Protein AF-A0A087UKQ5-F1 (afdb_monomer_lite)

pLDDT: mean 82.96, std 19.29, range [38.31, 98.38]

Structure (mmCIF, N/CA/C/O backbone):
data_AF-A0A087UKQ5-F1
#
_entry.id   AF-A0A087UKQ5-F1
#
loop_
_atom_site.group_PDB
_atom_site.id
_atom_site.type_symbol
_atom_site.label_atom_id
_atom_site.label_alt_id
_atom_site.label_comp_id
_atom_site.label_asym_id
_atom_site.label_entity_id
_atom_site.label_seq_id
_atom_site.pdbx_PDB_ins_code
_atom_site.Cartn_x
_atom_site.Cartn_y
_atom_site.Cartn_z
_atom_site.occupancy
_atom_site.B_iso_or_equiv
_atom_site.auth_seq_id
_atom_site.auth_comp_id
_atom_site.auth_asym_id
_atom_site.auth_atom_id
_atom_site.pdbx_PDB_model_num
ATOM 1 N N . MET A 1 1 ? -14.674 6.047 13.056 1.00 90.31 1 MET A N 1
ATOM 2 C CA . MET A 1 1 ? -13.718 4.934 12.993 1.00 90.31 1 MET A CA 1
ATOM 3 C C . MET A 1 1 ? -13.545 4.366 11.608 1.00 90.31 1 MET A C 1
ATOM 5 O O . MET A 1 1 ? -14.512 4.184 10.873 1.00 90.31 1 MET A O 1
ATOM 9 N N . ILE A 1 2 ? -12.285 4.079 11.298 1.00 93.56 2 ILE A N 1
ATOM 10 C CA . ILE A 1 2 ? -11.837 3.358 10.115 1.00 93.56 2 ILE A CA 1
ATOM 11 C C . ILE A 1 2 ? -12.011 1.853 10.351 1.00 93.56 2 ILE A C 1
ATOM 13 O O . ILE A 1 2 ? -11.542 1.315 11.356 1.00 93.56 2 ILE A O 1
ATOM 17 N N . THR A 1 3 ? -12.624 1.168 9.389 1.00 94.75 3 THR A N 1
ATOM 18 C CA . THR A 1 3 ? -12.634 -0.295 9.288 1.00 94.75 3 THR A CA 1
ATOM 19 C C . THR A 1 3 ? -11.975 -0.698 7.978 1.00 94.75 3 THR A C 1
ATOM 21 O O . THR A 1 3 ? -12.492 -0.389 6.901 1.00 94.75 3 THR A O 1
ATOM 24 N N . LEU A 1 4 ? -10.822 -1.358 8.054 1.00 95.88 4 LEU A N 1
ATOM 25 C CA . LEU A 1 4 ? -10.081 -1.787 6.866 1.00 95.88 4 LEU A CA 1
ATOM 26 C C . LEU A 1 4 ? -10.851 -2.879 6.113 1.00 95.88 4 LEU A C 1
ATOM 28 O O . LEU A 1 4 ? -11.410 -3.793 6.714 1.00 95.88 4 LEU A O 1
ATOM 32 N N . VAL A 1 5 ? -10.878 -2.774 4.784 1.00 96.25 5 VAL A N 1
ATOM 33 C CA . VAL A 1 5 ? -11.507 -3.762 3.892 1.00 96.25 5 VAL A CA 1
ATOM 34 C C . VAL A 1 5 ? -10.445 -4.452 3.046 1.00 96.25 5 VAL A C 1
ATOM 36 O O . VAL A 1 5 ? -10.429 -5.677 2.964 1.00 96.25 5 VAL A O 1
ATOM 39 N N . ARG A 1 6 ? -9.534 -3.680 2.440 1.00 97.06 6 ARG A N 1
ATOM 40 C CA . ARG A 1 6 ? -8.378 -4.182 1.681 1.00 97.06 6 ARG A CA 1
ATOM 41 C C . ARG A 1 6 ? -7.202 -3.222 1.804 1.00 97.06 6 ARG A C 1
ATOM 43 O O . ARG A 1 6 ? -7.395 -2.022 1.984 1.00 97.06 6 ARG A O 1
ATOM 50 N N . ALA A 1 7 ? -5.992 -3.743 1.649 1.00 97.88 7 ALA A N 1
ATOM 51 C CA . ALA A 1 7 ? -4.803 -2.932 1.442 1.00 97.88 7 ALA A CA 1
ATOM 52 C C . ALA A 1 7 ? -3.784 -3.698 0.598 1.00 97.88 7 ALA A C 1
ATOM 54 O O . ALA A 1 7 ? -3.612 -4.902 0.794 1.00 97.88 7 ALA A O 1
ATOM 55 N N . ASN A 1 8 ? -3.098 -2.998 -0.300 1.00 98.12 8 ASN A N 1
ATOM 56 C CA . ASN A 1 8 ? -1.996 -3.539 -1.083 1.00 98.12 8 ASN A CA 1
ATOM 57 C C . ASN A 1 8 ? -0.902 -2.485 -1.273 1.00 98.12 8 ASN A C 1
ATOM 59 O O . ASN A 1 8 ? -1.134 -1.466 -1.915 1.00 98.12 8 ASN A O 1
ATOM 63 N N . TYR A 1 9 ? 0.290 -2.747 -0.745 1.00 97.69 9 TYR A N 1
ATOM 64 C CA . TYR A 1 9 ? 1.525 -2.090 -1.139 1.00 97.69 9 TYR A CA 1
ATOM 65 C C . TYR A 1 9 ? 2.137 -2.895 -2.282 1.00 97.69 9 TYR A C 1
ATOM 67 O O . TYR A 1 9 ? 2.674 -3.979 -2.068 1.00 97.69 9 TYR A O 1
ATOM 75 N N . GLY A 1 10 ? 2.003 -2.395 -3.503 1.00 97.00 10 GLY A N 1
ATOM 76 C CA . GLY A 1 10 ? 2.343 -3.145 -4.704 1.00 97.00 10 GLY A CA 1
ATOM 77 C C . GLY A 1 10 ? 1.963 -2.374 -5.959 1.00 97.00 10 GLY A C 1
ATOM 78 O O . GLY A 1 10 ? 2.098 -1.150 -6.003 1.00 97.00 10 GLY A O 1
ATOM 79 N N . ARG A 1 11 ? 1.488 -3.083 -6.984 1.00 96.38 11 ARG A N 1
ATOM 80 C CA . ARG A 1 11 ? 0.974 -2.481 -8.218 1.00 96.38 11 ARG A CA 1
ATOM 81 C C . ARG A 1 11 ? -0.001 -3.426 -8.911 1.00 96.38 11 ARG A C 1
ATOM 83 O O . ARG A 1 11 ? 0.367 -4.550 -9.243 1.00 96.38 11 ARG A O 1
ATOM 90 N N . PHE A 1 12 ? -1.204 -2.916 -9.177 1.00 96.62 12 PHE A N 1
ATOM 91 C CA . PHE A 1 12 ? -2.249 -3.583 -9.963 1.00 96.62 12 PHE A CA 1
ATOM 92 C C . PHE A 1 12 ? -2.620 -2.865 -11.261 1.00 96.62 12 PHE A C 1
ATOM 94 O O . PHE A 1 12 ? -3.306 -3.429 -12.105 1.00 96.62 12 PHE A O 1
ATOM 101 N N . SER A 1 13 ? -2.150 -1.633 -11.452 1.00 95.38 13 SER A N 1
ATOM 102 C CA . SER A 1 13 ? -2.388 -0.865 -12.668 1.00 95.38 13 SER A CA 1
ATOM 103 C C . SER A 1 13 ? -1.093 -0.269 -13.207 1.00 95.38 13 SER A C 1
ATOM 105 O O . SER A 1 13 ? -0.281 0.289 -12.459 1.00 95.38 13 SER A O 1
ATOM 107 N N . ILE A 1 14 ? -0.921 -0.356 -14.526 1.00 95.19 14 ILE A N 1
ATOM 108 C CA . ILE A 1 14 ? 0.190 0.277 -15.237 1.00 95.19 14 ILE A CA 1
ATOM 109 C C . ILE A 1 14 ? 0.032 1.800 -15.300 1.00 95.19 14 ILE A C 1
ATOM 111 O O . ILE A 1 14 ? 1.027 2.500 -15.416 1.00 95.19 14 ILE A O 1
ATOM 115 N N . SER A 1 15 ? -1.190 2.332 -15.194 1.00 94.25 15 SER A N 1
ATOM 116 C CA . SER A 1 15 ? -1.456 3.766 -15.377 1.00 94.25 15 SER A CA 1
ATOM 117 C C . SER A 1 15 ? -1.231 4.607 -14.117 1.00 94.25 15 SER A C 1
ATOM 119 O O . SER A 1 15 ? -0.971 5.803 -14.206 1.00 94.25 15 SER A O 1
ATOM 121 N N . ILE A 1 16 ? -1.311 4.004 -12.929 1.00 92.50 16 ILE A N 1
ATOM 122 C CA . ILE A 1 16 ? -1.230 4.735 -11.658 1.00 92.50 16 ILE A CA 1
ATOM 123 C C . ILE A 1 16 ? 0.216 5.155 -11.375 1.00 92.50 16 ILE A C 1
ATOM 125 O O . ILE A 1 16 ? 1.114 4.312 -11.322 1.00 92.50 16 ILE A O 1
ATOM 129 N N . CYS A 1 17 ? 0.436 6.453 -11.137 1.00 88.62 17 CYS A N 1
ATOM 130 C CA . CYS A 1 17 ? 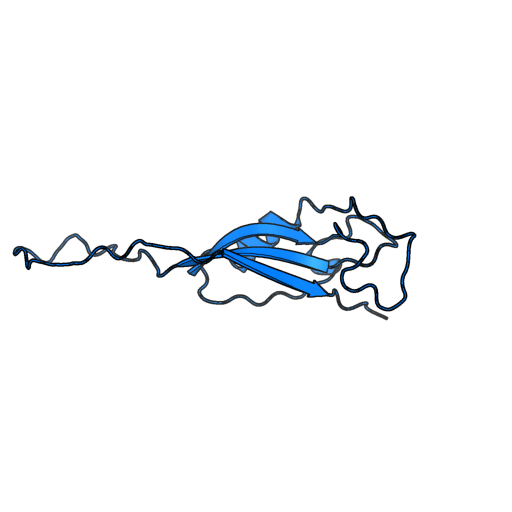1.759 7.031 -10.864 1.00 88.62 17 CYS A CA 1
ATOM 131 C C . CYS A 1 17 ? 2.816 6.620 -11.909 1.00 88.62 17 CYS A C 1
ATOM 133 O O . CYS A 1 17 ? 3.942 6.270 -11.547 1.00 88.62 17 CYS A O 1
ATOM 135 N N . ASN A 1 18 ? 2.437 6.595 -13.190 1.00 91.69 18 ASN A N 1
ATOM 136 C CA . ASN A 1 18 ? 3.305 6.215 -14.302 1.00 91.69 18 ASN A CA 1
ATOM 137 C C . ASN A 1 18 ? 3.503 7.379 -15.277 1.00 91.69 18 ASN A C 1
ATOM 139 O O . ASN A 1 18 ? 3.149 7.307 -16.451 1.00 91.69 18 ASN A O 1
ATOM 143 N N . ASP A 1 19 ? 4.079 8.459 -14.762 1.00 90.69 19 ASP A N 1
ATOM 144 C CA . ASP A 1 19 ? 4.223 9.730 -15.481 1.00 90.69 19 ASP A CA 1
ATOM 145 C C . ASP A 1 19 ? 5.101 9.609 -16.746 1.00 90.69 19 ASP A C 1
ATOM 147 O O . ASP A 1 19 ? 4.982 10.408 -17.668 1.00 90.69 19 ASP A O 1
ATOM 151 N N . HIS A 1 20 ? 5.960 8.585 -16.807 1.00 91.31 20 HIS A N 1
ATOM 152 C CA . HIS A 1 20 ? 6.882 8.329 -17.920 1.00 91.31 20 HIS A CA 1
ATOM 153 C C . HIS A 1 20 ? 6.427 7.208 -18.866 1.00 91.31 20 HIS A C 1
ATOM 155 O O . HIS A 1 20 ? 7.166 6.856 -19.780 1.00 91.31 20 HIS A O 1
ATOM 161 N N . GLY A 1 21 ? 5.245 6.619 -18.651 1.00 93.38 21 GLY A N 1
ATOM 162 C CA . GLY A 1 21 ? 4.720 5.573 -19.534 1.00 93.38 21 GLY A CA 1
ATOM 163 C C . GLY A 1 21 ? 5.547 4.282 -19.552 1.00 93.38 21 GLY A C 1
ATOM 164 O O . GLY A 1 21 ? 5.635 3.626 -20.585 1.00 93.38 21 GLY A O 1
ATOM 165 N N . ASN A 1 22 ? 6.150 3.898 -18.423 1.00 91.88 22 ASN A N 1
ATOM 166 C CA . ASN A 1 22 ? 6.877 2.633 -18.290 1.00 91.88 22 ASN A CA 1
ATOM 167 C C . ASN A 1 22 ? 5.938 1.453 -18.565 1.00 91.88 22 ASN A C 1
ATOM 169 O O . ASN A 1 22 ? 4.851 1.397 -17.988 1.00 91.88 22 ASN A O 1
ATOM 173 N N . LEU A 1 23 ? 6.372 0.500 -19.391 1.00 93.31 23 LEU A N 1
ATOM 174 C CA . LEU A 1 23 ? 5.590 -0.694 -19.741 1.00 93.31 23 LEU A CA 1
ATOM 175 C C . LEU A 1 23 ? 6.103 -1.973 -19.061 1.00 93.31 23 LEU A C 1
ATOM 177 O O . LEU A 1 23 ? 5.367 -2.949 -18.968 1.00 93.31 23 LEU A O 1
ATOM 181 N N . ASP A 1 24 ? 7.321 -1.944 -18.516 1.00 92.06 24 ASP A N 1
ATOM 182 C CA . ASP A 1 24 ? 7.993 -3.125 -17.949 1.00 92.06 24 ASP A CA 1
ATOM 183 C C . ASP A 1 24 ? 7.637 -3.396 -16.475 1.00 92.06 24 ASP A C 1
ATOM 185 O O . ASP A 1 24 ? 8.122 -4.343 -15.852 1.00 92.06 24 ASP A O 1
ATOM 189 N N . TRP A 1 25 ? 6.801 -2.551 -15.868 1.00 93.75 25 TRP A N 1
ATOM 190 C CA . TRP A 1 25 ? 6.403 -2.703 -14.471 1.00 93.75 25 TRP A CA 1
ATOM 191 C C . TRP A 1 25 ? 5.398 -3.834 -14.279 1.00 93.75 25 TRP A C 1
ATOM 193 O O . TRP A 1 25 ? 4.388 -3.933 -14.975 1.00 93.75 25 TRP A O 1
ATOM 203 N N . ARG A 1 26 ? 5.621 -4.647 -13.242 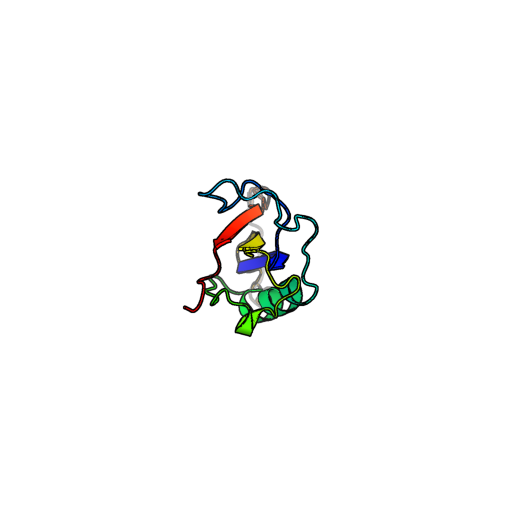1.00 93.94 26 ARG A N 1
ATOM 204 C CA . ARG A 1 26 ? 4.712 -5.743 -12.898 1.00 93.94 26 ARG A CA 1
ATOM 205 C C . ARG A 1 26 ? 3.399 -5.197 -12.337 1.00 93.94 26 ARG A C 1
ATOM 207 O O . ARG A 1 26 ? 3.394 -4.501 -11.325 1.00 93.94 26 ARG A O 1
ATOM 214 N N . VAL A 1 27 ? 2.281 -5.562 -12.965 1.00 96.19 27 VAL A N 1
ATOM 215 C CA . VAL A 1 27 ? 0.912 -5.217 -12.521 1.00 96.19 27 VAL A CA 1
ATOM 216 C C . VAL A 1 27 ? 0.211 -6.348 -11.769 1.00 96.19 27 VAL A C 1
ATOM 218 O O . VAL A 1 27 ? -0.949 -6.244 -11.402 1.00 96.19 27 VAL A O 1
ATOM 221 N N . ASN A 1 28 ? 0.908 -7.447 -11.517 1.00 96.62 28 ASN A N 1
ATOM 222 C CA . ASN A 1 28 ? 0.485 -8.524 -10.629 1.00 96.62 28 ASN A CA 1
ATOM 223 C C . ASN A 1 28 ? 1.318 -8.507 -9.338 1.00 96.62 28 ASN A C 1
ATOM 225 O O . ASN A 1 28 ? 1.687 -9.553 -8.808 1.00 96.62 2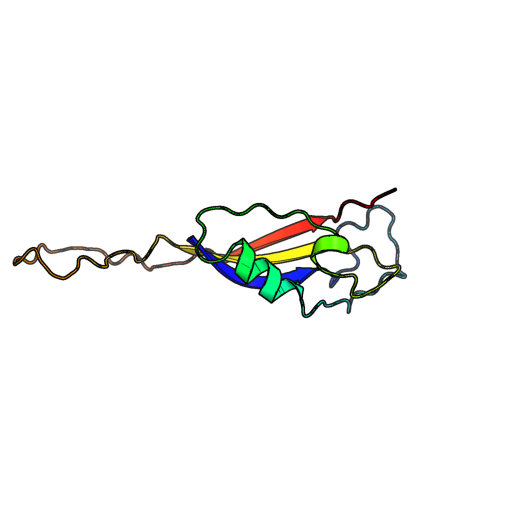8 ASN A O 1
ATOM 229 N N . CYS A 1 29 ? 1.657 -7.310 -8.854 1.00 96.94 29 CYS A N 1
ATOM 230 C CA . CYS A 1 29 ? 2.490 -7.133 -7.677 1.00 96.94 29 CYS A CA 1
ATOM 231 C C . CYS A 1 29 ? 1.624 -6.927 -6.429 1.00 96.94 29 CYS A C 1
ATOM 233 O O . CYS A 1 29 ? 1.017 -5.867 -6.236 1.00 96.94 29 CYS A O 1
ATOM 235 N N . MET A 1 30 ? 1.591 -7.950 -5.577 1.00 97.38 30 MET A N 1
ATOM 236 C CA . MET A 1 30 ? 0.794 -7.984 -4.355 1.00 97.38 30 MET A CA 1
ATOM 237 C C . MET A 1 30 ? 1.669 -8.294 -3.141 1.00 97.38 30 MET A C 1
ATOM 239 O O . MET A 1 30 ? 2.531 -9.168 -3.212 1.00 97.38 30 MET A O 1
ATOM 243 N N . SER A 1 31 ? 1.436 -7.595 -2.028 1.00 97.38 31 SER A N 1
ATOM 244 C CA . SER A 1 31 ? 2.088 -7.882 -0.746 1.00 97.38 31 SER A CA 1
ATOM 245 C C . SER A 1 31 ? 1.083 -8.374 0.290 1.00 97.38 31 SER A C 1
ATOM 247 O O . SER A 1 31 ? 0.177 -7.638 0.695 1.00 97.38 31 SER A O 1
ATOM 249 N N . HIS A 1 32 ? 1.322 -9.583 0.804 1.00 96.56 32 HIS A N 1
ATOM 250 C CA . HIS A 1 32 ? 0.562 -10.181 1.905 1.00 96.56 32 HIS A CA 1
ATOM 251 C C . HIS A 1 32 ? 0.737 -9.442 3.244 1.00 96.56 32 HIS A C 1
ATOM 253 O O . HIS A 1 32 ? -0.083 -9.607 4.145 1.00 96.56 32 HIS A O 1
ATOM 259 N N . HIS A 1 33 ? 1.763 -8.595 3.378 1.00 97.25 33 HIS A N 1
ATOM 260 C CA . HIS A 1 33 ? 2.012 -7.812 4.593 1.00 97.25 33 HIS A CA 1
ATOM 261 C C . HIS A 1 33 ? 1.184 -6.521 4.656 1.00 97.25 33 HIS A C 1
ATOM 263 O O . HIS A 1 33 ? 1.000 -5.950 5.728 1.00 97.25 33 HIS A O 1
ATOM 269 N N . SER A 1 34 ? 0.648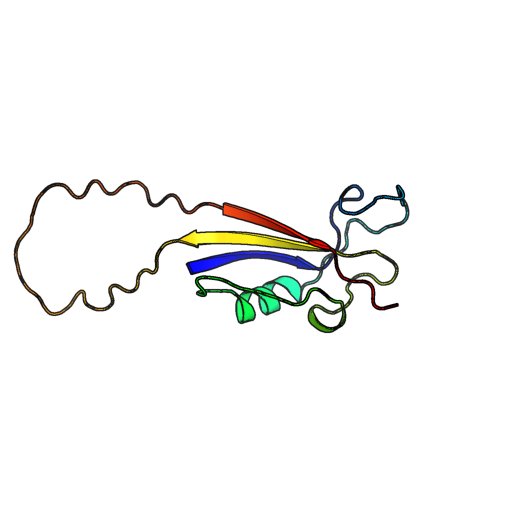 -6.065 3.524 1.00 98.06 34 SER A N 1
ATOM 270 C CA . SER A 1 34 ? -0.034 -4.769 3.415 1.00 98.06 34 SER A CA 1
ATOM 271 C C . SER A 1 34 ? -1.243 -4.649 4.336 1.00 98.06 34 SER A C 1
ATOM 273 O O . SER A 1 34 ? -1.362 -3.684 5.089 1.00 98.06 34 SER A O 1
ATOM 275 N N . PHE A 1 35 ? -2.138 -5.639 4.279 1.00 98.38 35 PHE A N 1
ATOM 276 C CA . PHE A 1 35 ? -3.346 -5.663 5.095 1.00 98.38 35 PHE A CA 1
ATOM 277 C C . PHE A 1 35 ? -3.047 -5.738 6.597 1.00 98.38 35 PHE A C 1
ATOM 279 O O . PHE A 1 35 ? -3.530 -4.854 7.299 1.00 98.38 35 PHE A O 1
ATOM 286 N N . PRO A 1 36 ? -2.244 -6.692 7.115 1.00 98.38 36 PRO A N 1
ATOM 287 C CA . PRO A 1 36 ? -1.979 -6.757 8.552 1.00 98.38 36 PRO A CA 1
ATOM 288 C C . PRO A 1 36 ? -1.302 -5.489 9.091 1.00 98.38 36 PRO A C 1
ATOM 290 O O . PRO A 1 36 ? -1.709 -5.002 10.142 1.00 98.38 36 PRO A O 1
ATOM 293 N N . ILE A 1 37 ? -0.367 -4.884 8.348 1.00 98.00 37 ILE A N 1
ATOM 294 C CA . ILE A 1 37 ? 0.276 -3.623 8.760 1.00 98.00 37 ILE A CA 1
ATOM 295 C C . ILE A 1 37 ? -0.744 -2.477 8.832 1.00 98.00 37 ILE A C 1
ATOM 297 O O . ILE A 1 37 ? -0.763 -1.712 9.796 1.00 98.00 37 ILE A O 1
ATOM 301 N N . MET A 1 38 ? -1.610 -2.339 7.823 1.00 97.81 38 MET A N 1
ATOM 302 C CA . MET A 1 38 ? -2.642 -1.295 7.825 1.00 97.81 38 MET A CA 1
ATOM 303 C C . MET A 1 38 ? -3.712 -1.534 8.890 1.00 97.81 38 MET A C 1
ATOM 305 O O . MET A 1 38 ? -4.194 -0.580 9.502 1.00 97.81 38 MET A O 1
ATOM 309 N N . GLN A 1 39 ? -4.067 -2.794 9.125 1.00 97.56 39 GLN A N 1
ATOM 310 C CA . GLN A 1 39 ? -5.003 -3.200 10.162 1.00 97.56 39 GLN A CA 1
ATOM 311 C C . GLN A 1 39 ? -4.482 -2.781 11.540 1.00 97.56 39 GLN A C 1
ATOM 313 O O . GLN A 1 39 ? -5.195 -2.104 12.277 1.00 97.56 39 GLN A O 1
ATOM 318 N N . GLU A 1 40 ? -3.233 -3.122 11.858 1.00 97.56 40 GLU A N 1
ATOM 319 C CA . GLU A 1 40 ? -2.582 -2.766 13.122 1.00 97.56 40 GLU A CA 1
ATOM 320 C C . GLU A 1 40 ? -2.497 -1.244 13.314 1.00 97.56 40 GLU A C 1
ATOM 322 O O . GLU A 1 40 ? -2.795 -0.717 14.387 1.00 97.56 40 GLU A O 1
ATOM 327 N N . ARG A 1 41 ? -2.124 -0.511 12.258 1.00 96.62 41 ARG A N 1
ATOM 328 C CA . ARG A 1 41 ? -1.865 0.931 12.358 1.00 96.62 41 ARG A CA 1
ATOM 329 C C . ARG A 1 41 ? -3.119 1.791 12.346 1.00 96.62 41 ARG A C 1
ATOM 331 O O . ARG A 1 41 ? -3.107 2.844 12.978 1.00 96.62 41 ARG A O 1
ATOM 338 N N . CYS A 1 42 ? -4.169 1.390 11.632 1.00 96.44 42 CYS A N 1
ATOM 339 C CA . CYS A 1 42 ? -5.281 2.287 11.306 1.00 96.44 42 CYS A CA 1
ATOM 340 C C . CYS A 1 42 ? -6.661 1.804 11.754 1.00 96.44 42 CYS A C 1
ATOM 342 O O . CYS A 1 42 ? -7.571 2.628 11.866 1.00 96.44 42 CYS A O 1
ATOM 344 N N . ASN A 1 43 ? -6.861 0.504 11.977 1.00 94.56 43 ASN A N 1
ATOM 345 C CA . ASN A 1 43 ? -8.195 -0.001 12.284 1.00 94.56 43 ASN A CA 1
ATOM 346 C C . ASN A 1 43 ? -8.698 0.535 13.633 1.00 94.56 43 ASN A C 1
ATOM 348 O O . ASN A 1 43 ? -7.928 0.666 14.583 1.00 94.56 43 ASN A O 1
ATOM 352 N N . MET A 1 44 ? -9.994 0.848 13.707 1.00 92.44 44 MET A N 1
ATOM 353 C CA . MET A 1 44 ? -10.643 1.461 14.879 1.00 92.44 44 MET A CA 1
ATOM 354 C C . MET A 1 44 ? -10.033 2.802 15.308 1.00 92.44 44 MET A C 1
ATOM 356 O O . MET A 1 44 ? -10.215 3.233 16.443 1.00 92.44 44 MET A O 1
ATOM 360 N N . LYS A 1 45 ? -9.324 3.493 14.410 1.00 93.25 45 LYS A N 1
ATOM 361 C CA . LYS A 1 45 ? -8.896 4.875 14.637 1.00 93.25 45 LYS A CA 1
ATOM 362 C C . LYS A 1 45 ? -9.799 5.840 13.867 1.00 93.25 45 LYS A C 1
ATOM 364 O O . LYS A 1 45 ? -10.305 5.488 12.798 1.00 93.25 45 LYS A O 1
ATOM 369 N N . PRO A 1 46 ? -10.033 7.060 14.378 1.00 91.25 46 PRO A N 1
ATOM 370 C CA . PRO A 1 46 ? -10.824 8.066 13.670 1.00 91.25 46 PRO A CA 1
ATOM 371 C C . PRO A 1 46 ? -10.049 8.681 12.495 1.00 91.25 46 PRO A C 1
ATOM 373 O O . PRO A 1 46 ? -10.652 9.129 11.527 1.00 91.25 46 PRO A O 1
ATOM 376 N N . ASN A 1 47 ? -8.718 8.673 12.572 1.00 92.81 47 ASN A N 1
ATOM 377 C CA . ASN A 1 47 ? -7.787 9.077 11.526 1.00 92.81 47 ASN A CA 1
ATOM 378 C C . ASN A 1 47 ? -6.533 8.190 11.594 1.00 92.81 47 ASN A C 1
ATOM 380 O O . ASN A 1 47 ? -6.252 7.588 12.631 1.00 92.81 47 ASN A O 1
ATOM 384 N N . CYS A 1 48 ? -5.793 8.093 10.490 1.00 94.38 48 CYS A N 1
ATOM 385 C CA . CYS A 1 48 ? -4.541 7.350 10.437 1.00 94.38 48 CYS A CA 1
ATOM 386 C C . CYS A 1 48 ? -3.572 7.995 9.447 1.00 94.38 48 CYS A C 1
ATOM 388 O O . CYS A 1 48 ? -3.981 8.422 8.369 1.00 94.38 48 CYS A O 1
ATOM 390 N N . SER A 1 49 ? -2.289 8.020 9.802 1.00 94.25 49 SER A N 1
ATOM 391 C CA . SER A 1 49 ? -1.198 8.413 8.915 1.00 94.25 49 SER A CA 1
ATOM 392 C C . SER A 1 49 ? -0.122 7.336 8.951 1.00 94.25 49 SER A C 1
ATOM 394 O O . SER A 1 49 ? 0.222 6.831 10.021 1.00 94.25 49 SER A O 1
ATOM 396 N N . VAL A 1 50 ? 0.388 6.957 7.782 1.00 93.06 50 VAL A N 1
ATOM 397 C CA . VAL A 1 50 ? 1.404 5.913 7.633 1.00 93.06 50 VAL A CA 1
ATOM 398 C C . VAL A 1 50 ? 2.479 6.368 6.657 1.00 93.06 50 VAL A C 1
ATOM 400 O O . VAL A 1 50 ? 2.182 6.946 5.615 1.00 93.06 50 VAL A O 1
ATOM 403 N N . ASN A 1 51 ? 3.738 6.077 6.979 1.00 93.31 51 ASN A N 1
ATOM 404 C CA . ASN A 1 51 ? 4.830 6.248 6.030 1.00 93.31 51 ASN A CA 1
ATOM 405 C C . ASN A 1 51 ? 4.795 5.118 4.987 1.00 93.31 51 ASN A C 1
ATOM 407 O O . ASN A 1 51 ? 4.794 3.943 5.357 1.00 93.31 51 ASN A O 1
ATOM 411 N N . VAL A 1 52 ? 4.777 5.463 3.698 1.00 93.81 52 VAL A N 1
ATOM 412 C CA . VAL A 1 52 ? 4.667 4.494 2.597 1.00 93.81 52 VAL A CA 1
ATOM 413 C C . VAL A 1 52 ? 6.036 4.244 1.975 1.00 93.81 52 VAL A C 1
ATOM 415 O O . VAL A 1 52 ? 6.499 4.998 1.120 1.00 93.81 52 VAL A O 1
ATOM 418 N N . SER A 1 53 ? 6.681 3.157 2.398 1.00 94.00 53 SER A N 1
ATOM 419 C CA . SER A 1 53 ? 8.001 2.745 1.912 1.00 94.00 53 SER A CA 1
ATOM 420 C C . SER A 1 53 ? 8.200 1.229 1.987 1.00 94.00 53 SER A C 1
ATOM 422 O O . SER A 1 53 ? 7.540 0.545 2.776 1.00 94.00 53 SER A O 1
ATOM 424 N N . SER A 1 54 ? 9.172 0.711 1.226 1.00 94.56 54 SER A N 1
ATOM 425 C CA . SER A 1 54 ? 9.588 -0.698 1.306 1.00 94.56 54 SER A CA 1
ATOM 426 C C . SER A 1 54 ? 10.129 -1.074 2.689 1.00 94.56 54 SER A C 1
ATOM 428 O O . SER A 1 54 ? 10.020 -2.228 3.080 1.00 94.56 54 SER A O 1
ATOM 430 N N . ALA A 1 55 ? 10.654 -0.117 3.463 1.00 94.00 55 ALA A N 1
ATOM 431 C CA . ALA A 1 55 ? 11.075 -0.361 4.845 1.00 94.00 55 ALA A CA 1
ATOM 432 C C . ALA A 1 55 ? 9.889 -0.651 5.780 1.00 94.00 55 ALA A C 1
ATOM 434 O O . ALA A 1 55 ? 10.040 -1.350 6.774 1.00 94.00 55 ALA A O 1
ATOM 435 N N . THR A 1 56 ? 8.705 -0.114 5.467 1.00 94.44 56 THR A N 1
ATOM 436 C CA . THR A 1 56 ? 7.490 -0.351 6.256 1.00 94.44 56 THR A CA 1
ATOM 437 C C . THR A 1 56 ? 6.750 -1.599 5.793 1.00 94.44 56 THR A C 1
ATOM 439 O O . THR A 1 56 ? 6.345 -2.406 6.619 1.00 94.44 56 THR A O 1
ATOM 442 N N . PHE A 1 57 ? 6.536 -1.737 4.483 1.00 95.62 57 PHE A N 1
ATOM 443 C CA . PHE A 1 57 ? 5.615 -2.728 3.916 1.00 95.62 57 PHE A CA 1
ATOM 444 C C . PHE A 1 57 ? 6.302 -3.954 3.300 1.00 95.62 57 PHE A C 1
ATOM 446 O O . PHE A 1 57 ? 5.606 -4.868 2.847 1.00 95.62 57 PHE A O 1
ATOM 453 N N . HIS A 1 58 ? 7.641 -3.978 3.313 1.00 94.56 58 HIS A N 1
ATOM 454 C CA . HIS A 1 58 ? 8.502 -4.893 2.558 1.00 94.56 58 HIS A CA 1
ATOM 455 C C . HIS A 1 58 ? 8.345 -4.726 1.039 1.00 94.56 58 HIS A C 1
ATOM 457 O O . HIS A 1 58 ? 7.340 -4.205 0.557 1.00 94.56 58 HIS A O 1
ATOM 463 N N . ASP A 1 59 ? 9.358 -5.119 0.262 1.00 94.88 59 ASP A N 1
ATOM 464 C CA . ASP A 1 59 ? 9.295 -5.028 -1.201 1.00 94.88 59 ASP A CA 1
ATOM 465 C C . ASP A 1 59 ? 8.792 -6.348 -1.822 1.00 94.88 59 ASP A C 1
ATOM 467 O O . ASP A 1 59 ? 9.562 -7.304 -1.904 1.00 94.88 59 ASP A O 1
ATOM 471 N N . PRO A 1 60 ? 7.527 -6.433 -2.280 1.00 95.94 60 PRO A N 1
ATOM 472 C CA . PRO A 1 60 ? 7.007 -7.623 -2.962 1.00 95.94 60 PRO A CA 1
ATOM 473 C C . PRO A 1 60 ? 7.482 -7.776 -4.415 1.00 95.94 60 PRO A C 1
ATOM 475 O O . PRO A 1 60 ? 7.334 -8.849 -4.998 1.00 95.94 60 PRO A O 1
ATOM 478 N N . CYS A 1 61 ? 7.988 -6.711 -5.043 1.00 95.38 61 CYS A N 1
ATOM 479 C CA . CYS A 1 61 ? 8.379 -6.718 -6.451 1.00 95.38 61 CYS A CA 1
ATOM 480 C C . CYS A 1 61 ? 9.516 -5.712 -6.719 1.00 95.38 61 CYS A C 1
ATOM 482 O O . CYS A 1 61 ? 9.276 -4.587 -7.181 1.00 95.38 61 CYS A O 1
ATOM 484 N N . PRO A 1 62 ? 10.777 -6.116 -6.477 1.00 93.25 62 PRO A N 1
ATOM 485 C CA . PRO A 1 62 ? 11.940 -5.289 -6.778 1.00 93.25 62 PRO A CA 1
ATOM 486 C C . PRO A 1 62 ? 11.965 -4.843 -8.247 1.00 93.25 62 PRO A C 1
ATOM 488 O O . PRO A 1 62 ? 11.599 -5.601 -9.153 1.00 93.25 62 PRO A O 1
ATOM 491 N N . GLY A 1 63 ? 12.370 -3.591 -8.476 1.00 90.88 63 GLY A N 1
ATOM 492 C CA . GLY A 1 63 ? 12.414 -2.967 -9.806 1.00 90.88 63 GLY A CA 1
ATOM 493 C C . GLY A 1 63 ? 11.068 -2.451 -10.331 1.00 90.88 63 GLY A C 1
ATOM 494 O O . GLY A 1 63 ? 11.026 -1.801 -11.369 1.00 90.88 63 GLY A O 1
ATOM 495 N N . THR A 1 64 ? 9.959 -2.692 -9.624 1.00 93.12 64 THR A N 1
ATOM 496 C CA . THR A 1 64 ? 8.655 -2.087 -9.934 1.00 93.12 64 THR A CA 1
ATOM 497 C C . THR A 1 64 ? 8.354 -0.958 -8.951 1.00 93.12 64 THR A C 1
ATOM 499 O O . THR A 1 64 ? 8.457 -1.137 -7.732 1.00 93.12 64 THR A O 1
ATOM 502 N N . LEU A 1 65 ? 7.966 0.215 -9.467 1.00 93.50 65 LEU A N 1
ATOM 503 C CA . LEU A 1 65 ? 7.493 1.317 -8.626 1.00 93.50 65 LEU A CA 1
ATOM 504 C C . LEU A 1 65 ? 6.170 0.912 -7.973 1.00 93.50 65 LEU A C 1
ATOM 506 O O . LEU A 1 65 ? 5.250 0.499 -8.673 1.00 93.50 65 LEU A O 1
ATOM 510 N N . LYS A 1 66 ? 6.048 1.064 -6.658 1.00 94.94 66 LYS A N 1
ATOM 511 C CA . LYS A 1 66 ? 4.882 0.609 -5.893 1.00 94.94 66 LYS A CA 1
ATOM 512 C C . LYS A 1 66 ? 4.029 1.784 -5.428 1.00 94.94 66 LYS A C 1
ATOM 514 O O . LYS A 1 66 ? 4.501 2.915 -5.305 1.00 94.94 66 LYS A O 1
ATOM 519 N N . TYR A 1 67 ? 2.774 1.501 -5.135 1.00 96.19 67 TYR A N 1
ATOM 520 C CA . TYR A 1 67 ? 1.879 2.396 -4.420 1.00 96.19 67 TYR A CA 1
ATOM 521 C C . TYR A 1 67 ? 1.121 1.601 -3.361 1.00 96.19 67 TYR A C 1
ATOM 523 O O . TYR A 1 67 ? 0.930 0.391 -3.491 1.00 96.19 67 TYR A O 1
ATOM 531 N N . LEU A 1 68 ? 0.714 2.282 -2.295 1.00 97.19 68 LEU A N 1
ATOM 532 C CA . LEU A 1 68 ? -0.207 1.720 -1.318 1.00 97.19 68 LEU A CA 1
ATOM 533 C C . LEU A 1 68 ? -1.629 2.074 -1.747 1.00 97.19 68 LEU A C 1
ATOM 535 O O . LEU A 1 68 ? -1.988 3.247 -1.753 1.00 97.19 68 LEU A O 1
ATOM 539 N N . GLU A 1 69 ? -2.425 1.071 -2.096 1.00 97.19 69 GLU A N 1
ATOM 540 C CA . GLU A 1 69 ? -3.867 1.191 -2.310 1.00 97.19 69 GLU A CA 1
ATOM 541 C C . GLU A 1 69 ? -4.598 0.641 -1.089 1.00 97.19 69 GLU A C 1
ATOM 543 O O . GLU A 1 69 ? -4.354 -0.493 -0.675 1.00 97.19 69 GLU A O 1
ATOM 548 N N . VAL A 1 70 ? -5.482 1.439 -0.496 1.00 97.12 70 VAL A N 1
ATOM 549 C CA . VAL A 1 70 ? -6.242 1.071 0.704 1.00 97.12 70 VAL A CA 1
ATOM 550 C C . VAL A 1 70 ? -7.713 1.273 0.430 1.00 97.12 70 VAL A C 1
ATOM 552 O O . VAL A 1 70 ? -8.112 2.341 -0.022 1.00 97.12 70 VAL A O 1
ATOM 555 N N . GLN A 1 71 ? -8.517 0.273 0.764 1.00 97.44 71 GLN A N 1
ATOM 556 C CA . GLN A 1 71 ? -9.963 0.365 0.778 1.00 97.44 71 GLN A CA 1
ATOM 557 C C . GLN A 1 71 ? -10.454 0.204 2.213 1.00 97.44 71 GLN A C 1
ATOM 559 O O . GLN A 1 71 ? -10.142 -0.786 2.880 1.00 97.44 71 GLN A O 1
ATOM 564 N N . TYR A 1 72 ? -11.229 1.168 2.693 1.00 95.88 72 TYR A N 1
ATOM 565 C CA . TYR A 1 72 ? -11.737 1.176 4.058 1.00 95.88 72 TYR A CA 1
ATOM 566 C C . TYR A 1 72 ? -13.136 1.770 4.135 1.00 95.88 72 TYR A C 1
ATOM 568 O O . TYR A 1 72 ? -13.616 2.454 3.232 1.00 95.88 72 TYR A O 1
ATOM 576 N N . LYS A 1 73 ? -13.792 1.479 5.245 1.00 94.00 73 LYS A N 1
ATOM 577 C CA . LYS A 1 73 ? -15.109 1.964 5.623 1.00 94.00 73 LYS A CA 1
ATOM 578 C C . LYS A 1 73 ? -14.972 3.002 6.736 1.00 94.00 73 LYS A C 1
ATOM 580 O O . LYS A 1 73 ? -14.162 2.814 7.642 1.00 94.00 73 LYS A O 1
ATOM 585 N N . CYS A 1 74 ? -15.785 4.054 6.689 1.00 90.12 74 CYS A N 1
ATOM 586 C CA . CYS A 1 74 ? -15.914 5.039 7.767 1.00 90.12 74 CYS A CA 1
ATOM 587 C C . CYS A 1 74 ? -17.274 4.918 8.453 1.00 90.12 74 CYS A C 1
ATOM 589 O O . CYS A 1 74 ? -18.296 5.116 7.798 1.00 90.12 74 CYS A O 1
ATOM 591 N N . GLY A 1 75 ? -17.283 4.650 9.759 1.00 84.75 75 GLY A N 1
ATOM 592 C CA . GLY A 1 75 ? -18.489 4.664 10.597 1.00 84.75 75 GLY A CA 1
ATOM 593 C C . GLY A 1 75 ? -18.306 5.497 11.866 1.00 84.75 75 GLY A C 1
ATOM 594 O O . GLY A 1 75 ? -17.184 5.868 12.206 1.00 84.75 75 GLY A O 1
ATOM 595 N N . THR A 1 76 ? -19.386 5.801 12.576 1.00 75.50 76 THR A N 1
ATOM 596 C CA . THR A 1 76 ? -19.328 6.315 13.954 1.00 75.50 76 THR A CA 1
ATOM 597 C C . THR A 1 76 ? -19.040 5.155 14.910 1.00 75.50 76 THR A C 1
ATOM 599 O O . THR A 1 76 ? -19.424 4.022 14.620 1.00 75.50 76 THR A O 1
ATOM 602 N N . ASP A 1 77 ? -18.325 5.397 16.011 1.00 64.75 77 ASP A N 1
ATOM 603 C CA . ASP A 1 77 ? -18.108 4.362 17.027 1.00 64.75 77 ASP A CA 1
ATOM 604 C C . ASP A 1 77 ? -19.431 3.791 17.525 1.00 64.75 77 ASP A C 1
ATOM 606 O O . ASP A 1 77 ? -20.328 4.533 17.915 1.00 64.75 77 ASP A O 1
ATOM 610 N N . GLN A 1 78 ? -19.518 2.464 17.577 1.00 58.94 78 GLN A N 1
ATOM 611 C CA . GLN A 1 78 ? -20.529 1.751 18.356 1.00 58.94 78 GLN A CA 1
ATOM 612 C C . GLN A 1 78 ? -20.052 1.616 19.813 1.00 58.94 78 GLN A C 1
ATOM 614 O O . GLN A 1 78 ? -20.133 0.546 20.408 1.00 58.94 78 GLN A O 1
ATOM 619 N N . SER A 1 79 ? -19.506 2.678 20.410 1.00 52.44 79 SER A N 1
ATOM 620 C CA . SER A 1 79 ? -19.306 2.731 21.859 1.00 52.44 79 SER A CA 1
ATOM 621 C C . SER A 1 79 ? -20.591 3.231 22.510 1.00 52.44 79 SER A C 1
ATOM 623 O O . SER A 1 79 ? -20.658 4.337 23.034 1.00 52.44 79 SER A O 1
ATOM 625 N N . THR A 1 80 ? -21.622 2.391 22.463 1.00 47.44 80 THR A N 1
ATOM 626 C CA . THR A 1 80 ? -22.709 2.400 23.446 1.00 47.44 80 THR A CA 1
ATOM 627 C C . THR A 1 80 ? -22.589 1.156 24.320 1.00 47.44 80 THR A C 1
ATOM 629 O O . THR A 1 80 ? -23.523 0.370 24.450 1.00 47.44 80 THR A O 1
ATOM 632 N N . SER A 1 81 ? -21.426 0.958 24.941 1.00 51.50 81 SER A N 1
ATOM 633 C CA . SER A 1 81 ? -21.330 0.159 26.164 1.00 51.50 81 SER A CA 1
ATOM 634 C C . SER A 1 81 ? -21.662 1.055 27.359 1.00 51.50 81 SER A C 1
ATOM 636 O O . SER A 1 81 ? -20.809 1.318 28.190 1.00 51.50 81 SER A O 1
ATOM 638 N N . ASP A 1 82 ? -22.888 1.570 27.369 1.00 51.00 82 ASP A N 1
ATOM 639 C CA . ASP A 1 82 ? -23.600 2.069 28.554 1.00 51.00 82 ASP A CA 1
ATOM 640 C C . ASP A 1 82 ? -25.116 1.855 28.351 1.00 51.00 82 ASP A C 1
ATOM 642 O O . ASP A 1 82 ? -25.964 2.620 28.800 1.00 51.00 82 ASP A O 1
ATOM 646 N N . PHE A 1 83 ? -25.491 0.764 27.665 1.00 58.12 83 PHE A N 1
ATOM 647 C CA . PHE A 1 83 ? -26.896 0.346 27.531 1.00 58.12 83 PHE A CA 1
ATOM 648 C C . PHE A 1 83 ? -27.447 -0.385 28.761 1.00 58.12 83 PHE A C 1
ATOM 650 O O . PHE A 1 83 ? -28.562 -0.901 28.757 1.00 58.12 83 PHE A O 1
ATOM 657 N N . SER A 1 84 ? -26.694 -0.390 29.850 1.00 54.88 84 SER A N 1
ATOM 658 C CA . SER A 1 84 ? -27.158 -0.837 31.149 1.00 54.88 84 SER A CA 1
ATOM 659 C C . SER A 1 84 ? -26.798 0.243 32.152 1.00 54.88 84 SER A C 1
ATOM 661 O O . SER A 1 84 ? -25.700 0.191 32.688 1.00 54.88 84 SER A O 1
ATOM 663 N N . LEU A 1 85 ? -27.692 1.222 32.365 1.00 57.16 85 LEU A N 1
ATOM 664 C CA . LEU A 1 85 ? -28.107 1.658 33.715 1.00 57.16 85 LEU A CA 1
ATOM 665 C C . LEU A 1 85 ? -29.023 2.898 33.804 1.00 57.16 85 LEU A C 1
ATOM 667 O O . LEU A 1 85 ? -29.329 3.296 34.923 1.00 57.16 85 LEU A O 1
ATOM 671 N N . LEU A 1 86 ? -29.590 3.457 32.725 1.00 48.75 86 LEU A N 1
ATOM 672 C CA . LEU A 1 86 ? -30.687 4.442 32.860 1.00 48.75 86 LEU A CA 1
ATOM 673 C C . LEU A 1 86 ? -31.926 4.084 32.020 1.00 48.75 86 LEU A C 1
ATOM 675 O O . LEU A 1 86 ? -32.180 4.609 30.947 1.00 48.75 86 LEU A O 1
ATOM 679 N N . LYS A 1 87 ? -32.676 3.123 32.569 1.00 45.91 87 LYS A N 1
ATOM 680 C CA . LYS A 1 87 ? -34.133 3.135 32.801 1.00 45.91 87 LYS A CA 1
ATOM 681 C C . LYS A 1 87 ? -35.055 3.898 31.821 1.00 45.91 87 LYS A C 1
ATOM 683 O O . LYS A 1 87 ? -35.089 5.119 31.780 1.00 45.91 87 LYS A O 1
ATOM 688 N N . SER A 1 88 ? -35.977 3.116 31.251 1.00 52.25 88 SER A N 1
ATOM 689 C CA . SER A 1 88 ? -37.423 3.390 31.139 1.00 52.25 88 SER A CA 1
ATOM 690 C C . SER A 1 88 ? -37.877 4.715 30.508 1.00 52.25 88 SER A C 1
ATOM 692 O O . SER A 1 88 ? -38.151 5.678 31.217 1.00 52.25 88 SER A O 1
ATOM 694 N N . THR A 1 89 ? -38.094 4.712 29.192 1.00 42.03 89 THR A N 1
ATOM 695 C CA . THR A 1 89 ? -39.316 5.172 28.482 1.00 42.03 89 THR A CA 1
ATOM 696 C C . THR A 1 89 ? -39.064 5.084 26.969 1.00 42.03 89 THR A C 1
ATOM 698 O O . THR A 1 89 ? -37.930 5.297 26.550 1.00 42.03 89 THR A O 1
ATOM 701 N N . PRO A 1 90 ? -40.062 4.759 26.126 1.00 58.09 90 PRO A N 1
ATOM 702 C CA . PRO A 1 90 ? -39.926 4.886 24.678 1.00 58.09 90 PRO A CA 1
ATOM 703 C C . PRO A 1 90 ? -40.326 6.300 24.220 1.00 58.09 90 PRO A C 1
ATOM 705 O O . PRO A 1 90 ? -41.488 6.670 24.394 1.00 58.09 90 PRO A O 1
ATOM 708 N N . PRO A 1 91 ? -39.441 7.079 23.569 1.00 43.66 91 PRO A N 1
ATOM 709 C CA 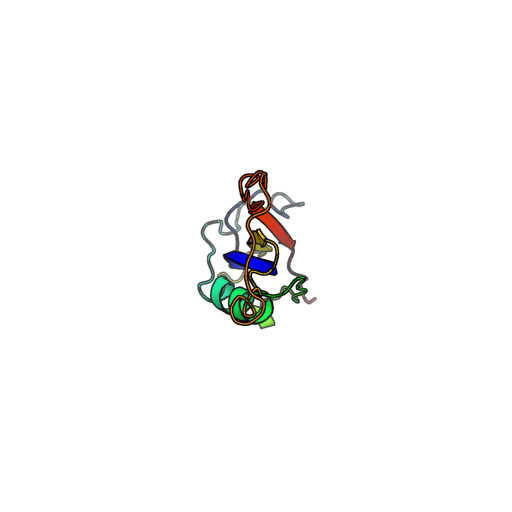. PRO A 1 91 ? -39.863 8.132 22.667 1.00 43.66 91 PRO A CA 1
ATOM 710 C C . PRO A 1 91 ? -39.740 7.640 21.220 1.00 43.66 91 PRO A C 1
ATOM 712 O O . PRO A 1 91 ? -38.676 7.285 20.719 1.00 43.66 91 PRO A O 1
ATOM 715 N N . SER A 1 92 ? -40.902 7.612 20.585 1.00 45.97 92 SER A N 1
ATOM 716 C CA . SER A 1 92 ? -41.180 7.510 19.155 1.00 45.97 92 SER A CA 1
ATOM 717 C C . SER A 1 92 ? -40.191 8.244 18.232 1.00 45.97 92 SER A C 1
ATOM 719 O O . SER A 1 92 ? -39.794 9.371 18.519 1.00 45.97 92 SER A O 1
ATOM 721 N N . ASN A 1 93 ? -39.950 7.650 17.055 1.00 44.56 93 ASN A N 1
ATOM 722 C CA . ASN A 1 93 ? -39.303 8.228 15.866 1.00 44.56 93 ASN A CA 1
ATOM 723 C C . ASN A 1 93 ? -37.784 8.461 15.920 1.00 44.56 93 ASN A C 1
ATOM 725 O O . ASN A 1 93 ? -37.293 9.528 15.552 1.00 44.56 93 ASN A O 1
ATOM 729 N N . ALA 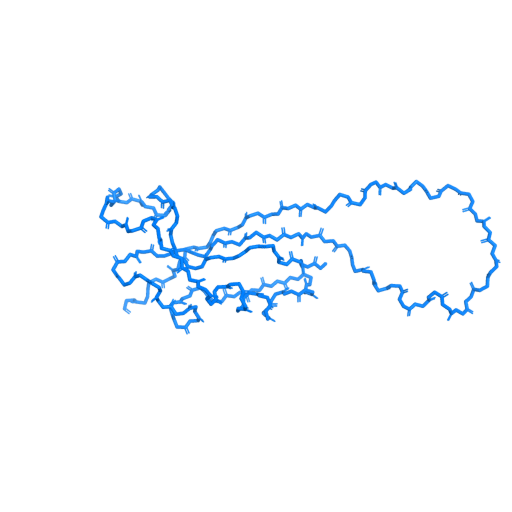A 1 94 ? -37.015 7.412 16.215 1.00 38.94 94 ALA A N 1
ATOM 730 C CA . ALA A 1 94 ? -35.718 7.283 15.564 1.00 38.94 94 ALA A CA 1
ATOM 731 C C . ALA A 1 94 ? -35.972 6.748 14.152 1.00 38.94 94 ALA A C 1
ATOM 733 O O . ALA A 1 94 ? -36.216 5.559 13.955 1.00 38.94 94 ALA A O 1
ATOM 734 N N . THR A 1 95 ? -35.958 7.633 13.157 1.00 38.31 95 THR A N 1
ATOM 735 C CA . THR A 1 95 ? -35.655 7.210 11.794 1.00 38.31 95 THR A CA 1
ATOM 736 C C . THR A 1 95 ? -34.275 6.570 11.886 1.00 38.31 95 THR A C 1
ATOM 738 O O . THR A 1 95 ? -33.278 7.287 11.974 1.00 38.31 95 THR A O 1
ATOM 741 N N . GLU A 1 96 ? -34.214 5.237 11.954 1.00 45.88 96 GLU A N 1
ATOM 742 C CA . GLU A 1 96 ? -33.006 4.467 11.676 1.00 45.88 96 GLU A CA 1
ATOM 743 C C . GLU A 1 96 ? -32.643 4.784 10.229 1.00 45.88 96 GLU A C 1
ATOM 745 O O . GLU A 1 96 ? -33.017 4.098 9.278 1.00 45.88 96 GLU A O 1
ATOM 750 N N . GLY A 1 97 ? -31.989 5.933 10.057 1.00 44.16 97 GLY A N 1
ATOM 751 C CA . GLY A 1 97 ? -31.369 6.298 8.812 1.00 44.16 97 GLY A CA 1
ATOM 752 C C . GLY A 1 97 ? -30.451 5.135 8.470 1.00 44.16 97 GLY A C 1
ATOM 753 O O . GLY A 1 97 ? -29.696 4.687 9.338 1.00 44.16 97 GLY A O 1
ATOM 754 N N . PRO A 1 98 ? -30.540 4.585 7.257 1.00 46.22 98 PRO A N 1
ATOM 755 C CA . PRO A 1 98 ? -29.733 3.441 6.893 1.00 46.22 98 PRO A CA 1
ATOM 756 C C . PRO A 1 98 ? -28.266 3.759 7.180 1.00 46.22 98 PRO A C 1
ATOM 758 O O . PRO A 1 98 ? -27.739 4.783 6.741 1.00 46.22 98 PRO A O 1
ATOM 761 N N . MET A 1 99 ? -27.631 2.889 7.965 1.00 53.34 99 MET A N 1
ATOM 762 C CA . MET A 1 99 ? -26.231 2.959 8.376 1.00 53.34 99 MET A CA 1
ATOM 763 C C . MET A 1 99 ? -25.314 2.754 7.151 1.00 53.34 99 MET A C 1
ATOM 765 O O . MET A 1 99 ? -24.584 1.770 7.044 1.00 53.34 99 MET A O 1
ATOM 769 N N . TYR A 1 100 ? -25.372 3.644 6.159 1.00 55.78 100 TYR A N 1
ATOM 770 C CA . TYR A 1 100 ? -24.578 3.539 4.943 1.00 55.78 100 TYR A CA 1
ATOM 771 C C . TYR A 1 100 ? -23.144 3.957 5.250 1.00 55.78 100 TYR A C 1
ATOM 773 O O . TYR A 1 100 ? -22.782 5.131 5.279 1.00 55.78 100 TYR A O 1
ATOM 781 N N . THR A 1 101 ? -22.306 2.958 5.501 1.00 66.00 101 THR A N 1
ATOM 782 C CA . THR A 1 101 ? -20.874 3.154 5.696 1.00 66.00 101 THR A CA 1
ATOM 783 C C . THR A 1 101 ? -20.233 3.504 4.351 1.00 66.00 101 THR A C 1
ATOM 785 O O . THR A 1 101 ? -20.235 2.683 3.431 1.00 66.00 101 THR A O 1
ATOM 788 N N . LYS A 1 102 ? -19.678 4.713 4.211 1.00 81.62 102 LYS A N 1
ATOM 789 C CA . LYS A 1 102 ? -18.983 5.124 2.981 1.00 81.62 102 LYS A CA 1
ATOM 790 C C . LYS A 1 102 ? -17.707 4.298 2.815 1.00 81.62 102 LYS A C 1
ATOM 792 O O . LYS A 1 102 ? -16.860 4.286 3.708 1.00 81.62 102 LYS A O 1
ATOM 797 N N . LEU A 1 103 ? -17.575 3.633 1.669 1.00 87.31 103 LEU A N 1
ATOM 798 C CA . LEU A 1 103 ? -16.341 2.973 1.253 1.00 87.31 103 LEU A CA 1
ATOM 799 C C . LEU A 1 103 ? -15.438 4.007 0.574 1.00 87.31 103 LEU A C 1
ATOM 801 O O . LEU A 1 103 ? -15.876 4.715 -0.333 1.00 87.31 103 LEU A O 1
ATOM 805 N N . GLN A 1 104 ? -14.193 4.110 1.019 1.00 90.25 104 GLN A N 1
ATOM 806 C CA . GLN A 1 104 ? -13.198 5.013 0.454 1.00 90.25 104 GLN A CA 1
ATOM 807 C C . GLN A 1 104 ? -11.993 4.203 -0.014 1.00 90.25 104 GLN A C 1
ATOM 809 O O . GLN A 1 104 ? -11.500 3.344 0.718 1.00 90.25 104 GLN A O 1
ATOM 814 N N . THR A 1 105 ? -11.536 4.492 -1.232 1.00 92.00 105 THR A N 1
ATOM 815 C CA . THR A 1 105 ? -10.277 3.981 -1.774 1.00 92.00 105 THR A CA 1
ATOM 816 C C . THR A 1 105 ? -9.285 5.131 -1.853 1.00 92.00 105 THR A C 1
ATOM 818 O O . THR A 1 105 ? -9.624 6.192 -2.378 1.00 92.00 105 THR A O 1
ATOM 821 N N . VAL A 1 106 ? -8.076 4.932 -1.334 1.00 92.19 106 VAL A N 1
ATOM 822 C CA . VAL A 1 106 ? -7.005 5.934 -1.373 1.00 92.19 106 VAL A CA 1
ATOM 823 C C . VAL A 1 106 ? -5.722 5.283 -1.865 1.00 92.19 106 VAL A C 1
ATOM 825 O O . VAL A 1 106 ? -5.387 4.171 -1.454 1.00 92.19 106 VAL A O 1
ATOM 828 N N . THR A 1 107 ? -5.005 5.998 -2.730 1.00 91.75 107 THR A N 1
ATOM 829 C CA . THR A 1 107 ? -3.745 5.552 -3.319 1.00 91.75 107 THR A CA 1
ATOM 830 C C . THR A 1 107 ? -2.627 6.523 -2.960 1.00 91.75 107 THR A C 1
ATOM 832 O O . THR A 1 107 ? -2.735 7.719 -3.225 1.00 91.75 107 THR A O 1
ATOM 835 N N . TYR A 1 108 ? -1.539 6.007 -2.390 1.00 90.50 108 TYR A N 1
ATOM 836 C CA . TYR A 1 108 ? -0.349 6.777 -2.027 1.00 90.50 108 TYR A CA 1
ATOM 837 C C . TYR A 1 108 ? 0.864 6.305 -2.821 1.00 90.50 108 TYR A C 1
ATOM 839 O O . TYR A 1 108 ? 1.180 5.112 -2.844 1.00 90.50 108 TYR A O 1
ATOM 847 N N . ARG A 1 109 ? 1.582 7.246 -3.436 1.00 85.19 109 ARG A N 1
ATOM 848 C CA . ARG A 1 109 ? 2.858 6.970 -4.104 1.00 85.19 109 ARG A CA 1
ATOM 849 C C . ARG A 1 109 ? 3.942 6.760 -3.047 1.00 85.19 109 ARG A C 1
ATOM 851 O O . ARG A 1 109 ? 4.059 7.566 -2.127 1.00 85.19 109 ARG A O 1
ATOM 858 N N . SER A 1 110 ? 4.739 5.699 -3.174 1.00 78.12 110 SER A N 1
ATOM 859 C CA . SER A 1 110 ? 5.906 5.528 -2.304 1.00 78.12 110 SER A CA 1
ATOM 860 C C . SER A 1 110 ? 6.952 6.598 -2.604 1.00 78.12 110 SER A C 1
ATOM 862 O O . SER A 1 110 ? 7.275 6.811 -3.775 1.00 78.12 110 SER A O 1
ATOM 864 N N . ALA A 1 111 ? 7.523 7.211 -1.569 1.00 67.31 111 ALA A N 1
ATOM 865 C CA . ALA A 1 111 ? 8.715 8.034 -1.732 1.00 67.31 111 ALA A CA 1
ATOM 866 C C . ALA A 1 111 ? 9.898 7.121 -2.097 1.00 67.31 111 ALA A C 1
ATOM 868 O O . ALA A 1 111 ? 10.201 6.173 -1.371 1.00 67.31 111 ALA A O 1
ATOM 869 N N . SER A 1 112 ? 10.536 7.366 -3.240 1.00 56.28 112 SER A N 1
ATOM 870 C CA . SER A 1 112 ? 11.811 6.739 -3.583 1.00 56.28 112 SER A CA 1
ATOM 871 C C . SER A 1 112 ? 12.902 7.378 -2.728 1.00 56.28 112 SER A C 1
ATOM 873 O O . SER A 1 112 ? 13.138 8.578 -2.842 1.00 56.28 112 SER A O 1
ATOM 875 N N . SER A 1 113 ? 13.541 6.598 -1.857 1.00 52.22 113 SER A N 1
ATOM 876 C CA . SER A 1 113 ? 14.806 6.990 -1.236 1.00 52.22 113 SER A CA 1
ATOM 877 C C . SER A 1 113 ? 15.878 7.011 -2.327 1.00 52.22 113 SER A C 1
ATOM 879 O O . SER A 1 113 ? 16.252 5.942 -2.816 1.00 52.22 113 SER A O 1
ATOM 881 N N . SER A 1 114 ? 16.289 8.209 -2.742 1.00 41.97 114 SER A N 1
ATOM 882 C CA . SER A 1 114 ? 17.515 8.427 -3.517 1.00 41.97 114 SER A CA 1
ATOM 883 C C . SER A 1 114 ? 18.739 8.327 -2.620 1.00 41.97 114 SER A C 1
ATOM 885 O O . SER A 1 114 ? 18.625 8.751 -1.446 1.00 41.97 114 SER A O 1
#

InterPro domains:
  IPR000922 D-galactoside/L-rhamnose binding SUEL lectin domain [PF02140] (2-74)
  IPR000922 D-galactoside/L-rhamnose binding SUEL lectin domain [PS50228] (1-75)
  IPR043159 D-galactoside/L-rhamnose binding SUEL lectin domain superfamily [G3DSA:2.60.120.740] (1-82)

Organism: Stegodyphus mimosarum (NCBI:txid407821)

Foldseek 3Di:
DKDFDDKFWFAQDQPPPPPPSDPPADNPQGAPQGRVLCCVQPHPDQDGDDQRDCVRRNGSDPPHFTKMKTKIWDADDPPPPVPPDDDDDDDDDPPPPPRDTDIDIDIGGHDDDD

Sequence (114 aa):
MITLVRANYGRFSISICNDHGNLDWRVNCMSHHSFPIMQERCNMKPNCSVNVSSATFHDPCPGTLKYLEVQYKCGTDQSTSDFSLLKSTPPSNATEGPMYTKLQTVTYRSASSS

Secondary structure (DSSP, 8-state):
-EEEEEEEEEBS-SSTT-TT--SSS-SSB--TTHHHHHHHHHTT-SS-----SHHHH--SSTTS--EEEEEEEE------TT-SSS-----S---------EEEEEEEEPPP--

Radius of gyration: 19.79 Å; chains: 1; bounding box: 59×20×54 Å